Protein AF-A0A7W2YE16-F1 (afdb_monomer)

Foldseek 3Di:
DDDDDPVDDPDDDPVNVVVCVVQQFDPVLVVCCVVCVCVQDVDDADALVVLVVVCVVVVHPDRPNNVSNCVRRVND

Mean predicted aligned error: 6.48 Å

Sequence (76 aa):
GRVIRADKRGAIDNKTANILSRLHISDKSWLKLTTNFEGIFTGAVGTAEHLSEFTEHVGLKRAHGKTNAQACLNSA

Radius of gyration: 14.12 Å; Cα contacts (8 Å, |Δi|>4): 75; chains: 1; bounding box: 30×28×37 Å

Solvent-accessible surface area (backbone atoms only — not comparable to full-atom values): 4619 Å² total; per-residue (Å²): 134,95,67,82,38,89,93,37,88,78,42,80,52,82,84,53,48,58,58,32,58,76,66,39,34,33,73,68,35,47,53,49,45,77,74,40,39,74,83,64,37,93,66,75,84,50,51,51,65,56,30,45,54,49,20,58,75,71,70,47,96,63,62,63,46,38,71,51,18,51,72,41,52,63,54,115

Structure (mmCIF, N/CA/C/O backbone):
data_AF-A0A7W2YE16-F1
#
_entry.id   AF-A0A7W2YE16-F1
#
loop_
_atom_site.group_PDB
_atom_site.id
_atom_site.type_symbol
_atom_site.label_atom_id
_atom_site.label_alt_id
_atom_site.label_comp_id
_atom_site.label_asym_id
_atom_site.label_entity_id
_atom_site.label_seq_id
_atom_site.pdbx_PDB_ins_code
_atom_site.Cartn_x
_atom_site.Cartn_y
_atom_site.Cartn_z
_atom_site.occupancy
_atom_site.B_iso_or_equiv
_atom_site.auth_seq_id
_atom_site.auth_comp_id
_atom_site.auth_asym_id
_atom_site.auth_atom_id
_atom_site.pdbx_PDB_model_num
ATOM 1 N N . GLY A 1 1 ? 3.326 -16.084 -15.892 1.00 56.78 1 GLY A N 1
ATOM 2 C CA . GLY A 1 1 ? 3.792 -15.509 -14.614 1.00 56.78 1 GLY A CA 1
ATOM 3 C C . GLY A 1 1 ? 4.013 -14.020 -14.779 1.00 56.78 1 GLY A C 1
ATOM 4 O O . GLY A 1 1 ? 4.471 -13.616 -15.842 1.00 56.78 1 GLY A O 1
ATOM 5 N N . ARG A 1 2 ? 3.651 -13.206 -13.781 1.00 61.66 2 ARG A N 1
ATOM 6 C CA . ARG A 1 2 ? 3.943 -11.762 -13.768 1.00 61.66 2 ARG A CA 1
ATOM 7 C C . ARG A 1 2 ? 5.411 -11.586 -13.367 1.00 61.66 2 ARG A C 1
ATOM 9 O O . ARG A 1 2 ? 5.809 -12.098 -12.329 1.00 61.66 2 ARG A O 1
ATOM 16 N N . VAL A 1 3 ? 6.217 -10.948 -14.212 1.00 66.44 3 VAL A N 1
ATOM 17 C CA . VAL A 1 3 ? 7.662 -10.767 -13.998 1.00 66.44 3 VAL A CA 1
ATOM 18 C C . VAL A 1 3 ? 8.022 -9.319 -14.310 1.00 66.44 3 VAL A C 1
ATOM 20 O O . VAL A 1 3 ? 7.740 -8.845 -15.409 1.00 66.44 3 VAL A O 1
ATOM 23 N N . ILE A 1 4 ? 8.663 -8.643 -13.354 1.00 68.06 4 ILE A N 1
ATOM 24 C CA . ILE A 1 4 ? 9.259 -7.316 -13.543 1.00 68.06 4 ILE A CA 1
ATOM 25 C C . ILE A 1 4 ? 10.689 -7.522 -14.057 1.00 68.06 4 ILE A C 1
ATOM 27 O O . ILE A 1 4 ? 11.522 -8.108 -13.369 1.00 68.06 4 ILE A O 1
ATOM 31 N N . ARG A 1 5 ? 10.967 -7.081 -15.285 1.00 71.50 5 ARG A N 1
ATOM 32 C CA . ARG A 1 5 ? 12.298 -7.087 -15.914 1.00 71.50 5 ARG A CA 1
ATOM 33 C C . ARG A 1 5 ? 12.460 -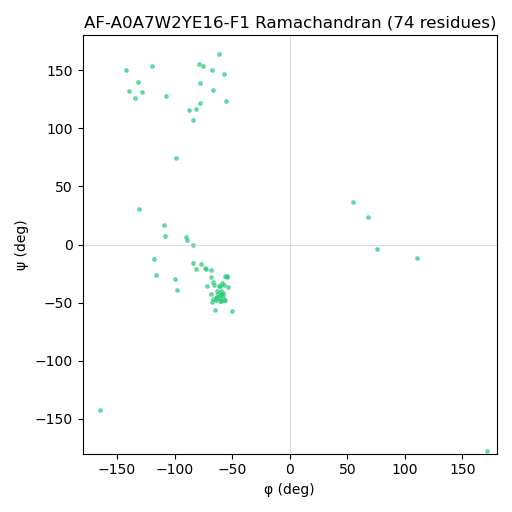5.825 -16.739 1.00 71.50 5 ARG A C 1
ATOM 35 O O . ARG A 1 5 ? 11.466 -5.349 -17.277 1.00 71.50 5 ARG A O 1
ATOM 42 N N . ALA A 1 6 ? 13.693 -5.342 -16.877 1.00 69.75 6 ALA A N 1
ATOM 43 C CA . ALA A 1 6 ? 14.013 -4.111 -17.603 1.00 69.75 6 ALA A CA 1
ATOM 44 C C . ALA A 1 6 ? 13.475 -4.079 -19.051 1.00 69.75 6 ALA A C 1
ATOM 46 O O . ALA A 1 6 ? 13.161 -3.011 -19.559 1.00 69.75 6 ALA A O 1
ATOM 47 N N . ASP A 1 7 ? 13.310 -5.239 -19.696 1.00 73.56 7 ASP A N 1
ATOM 48 C CA . ASP A 1 7 ? 12.774 -5.390 -21.056 1.00 73.56 7 ASP A CA 1
ATOM 49 C C . ASP A 1 7 ? 11.238 -5.548 -21.116 1.00 73.56 7 ASP A C 1
ATOM 51 O O . ASP A 1 7 ? 10.676 -5.797 -22.185 1.00 73.56 7 ASP A O 1
ATOM 55 N N . LYS A 1 8 ? 10.533 -5.458 -19.979 1.00 75.81 8 LYS A N 1
ATOM 56 C CA . LYS A 1 8 ? 9.093 -5.738 -19.867 1.00 75.81 8 LYS A CA 1
ATOM 57 C C . LYS A 1 8 ? 8.293 -4.534 -19.382 1.00 75.81 8 LYS A C 1
ATOM 59 O O . LYS A 1 8 ? 8.760 -3.691 -18.620 1.00 75.81 8 LYS A O 1
ATOM 64 N N . ARG A 1 9 ? 7.013 -4.507 -19.772 1.00 57.97 9 ARG A N 1
ATOM 65 C CA . ARG A 1 9 ? 6.020 -3.568 -19.229 1.00 57.97 9 ARG A CA 1
ATOM 66 C C . ARG A 1 9 ? 5.969 -3.703 -17.703 1.00 57.97 9 ARG A C 1
ATOM 68 O O . ARG A 1 9 ? 5.726 -4.796 -17.200 1.00 57.97 9 ARG A O 1
ATOM 75 N N . GLY A 1 10 ? 6.186 -2.594 -16.998 1.00 62.56 10 GLY A N 1
ATOM 76 C CA . GLY A 1 10 ? 6.278 -2.544 -15.534 1.00 62.56 10 GLY A CA 1
ATOM 77 C C . GLY A 1 10 ? 7.685 -2.250 -15.004 1.00 62.56 10 GLY A C 1
ATOM 78 O O . GLY A 1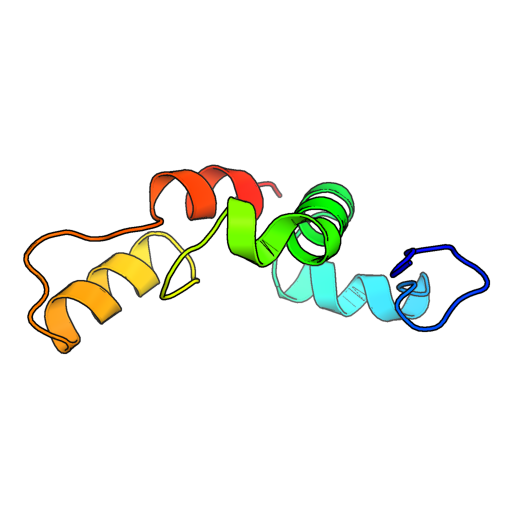 10 ? 7.816 -1.928 -13.826 1.00 62.56 10 GLY A O 1
ATOM 79 N N . ALA A 1 11 ? 8.724 -2.303 -15.848 1.00 73.31 11 ALA A N 1
ATOM 80 C CA . ALA A 1 11 ? 10.019 -1.720 -15.510 1.00 73.31 11 ALA A CA 1
ATOM 81 C C . ALA A 1 11 ? 9.920 -0.196 -15.419 1.00 73.31 11 ALA A C 1
ATOM 83 O O . ALA A 1 11 ? 9.370 0.454 -16.309 1.00 73.31 11 ALA A O 1
ATOM 84 N N . ILE A 1 12 ? 10.474 0.363 -14.347 1.00 70.19 12 ILE A N 1
ATOM 85 C CA . ILE A 1 12 ? 10.686 1.801 -14.226 1.00 70.19 12 ILE A CA 1
ATOM 86 C C . ILE A 1 12 ? 11.962 2.146 -14.988 1.00 70.19 12 ILE A C 1
ATOM 88 O O . ILE A 1 12 ? 13.040 1.666 -14.652 1.00 70.19 12 ILE A O 1
ATOM 92 N N . ASP A 1 13 ? 11.816 2.959 -16.032 1.00 71.31 13 ASP A N 1
ATOM 93 C CA . ASP A 1 13 ? 12.949 3.571 -16.723 1.00 71.31 13 ASP A CA 1
ATOM 94 C C . ASP A 1 13 ? 13.632 4.593 -15.801 1.00 71.31 13 ASP A C 1
ATOM 96 O O . ASP A 1 13 ? 12.962 5.249 -14.998 1.00 71.31 13 ASP A O 1
ATOM 100 N N . ASN A 1 14 ? 14.939 4.806 -15.958 1.00 69.44 14 ASN A N 1
ATOM 101 C CA . ASN A 1 14 ? 15.701 5.766 -15.148 1.00 69.44 14 ASN A CA 1
ATOM 102 C C . ASN A 1 14 ? 15.122 7.189 -15.220 1.00 69.44 14 ASN A C 1
ATOM 104 O O . ASN A 1 14 ? 15.235 7.954 -14.267 1.00 69.44 14 ASN A O 1
ATOM 108 N N . LYS A 1 15 ? 14.442 7.551 -16.316 1.00 67.81 15 LYS A N 1
ATOM 109 C CA . LYS A 1 15 ? 13.740 8.842 -16.433 1.00 67.81 15 LYS A CA 1
ATOM 110 C C . LYS A 1 15 ? 12.523 8.945 -15.511 1.00 67.81 15 LYS A C 1
ATOM 112 O O . LYS A 1 15 ? 12.160 10.038 -15.085 1.00 67.81 15 LYS A O 1
ATOM 117 N N . THR A 1 16 ? 11.904 7.810 -15.192 1.00 66.50 16 THR A N 1
ATOM 118 C CA . THR A 1 16 ? 10.745 7.711 -14.297 1.00 66.50 16 THR A CA 1
ATOM 119 C C . THR A 1 16 ? 11.175 7.657 -12.826 1.00 66.50 16 THR A C 1
ATOM 121 O O . THR A 1 16 ? 10.366 7.978 -11.967 1.00 66.50 16 THR A O 1
ATOM 124 N N . ALA A 1 17 ? 12.450 7.386 -12.512 1.00 66.81 17 ALA A N 1
AT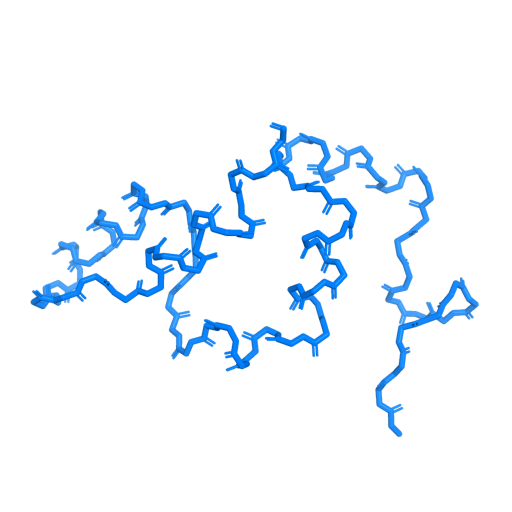OM 125 C CA . ALA A 1 17 ? 12.981 7.400 -11.139 1.00 66.81 17 ALA A CA 1
ATOM 126 C C . ALA A 1 17 ? 12.738 8.729 -10.391 1.00 66.81 17 ALA A C 1
ATOM 128 O O . ALA A 1 17 ? 12.563 8.736 -9.175 1.00 66.81 17 ALA A O 1
ATOM 129 N N . ASN A 1 18 ? 12.613 9.852 -11.111 1.00 78.44 18 ASN A N 1
ATOM 130 C CA . ASN A 1 18 ? 12.275 11.150 -10.515 1.00 78.44 18 ASN A CA 1
ATOM 131 C C . ASN A 1 18 ? 10.940 11.109 -9.739 1.00 78.44 18 ASN A C 1
ATOM 133 O O . ASN A 1 18 ? 10.813 11.736 -8.687 1.00 78.44 18 ASN A O 1
ATOM 137 N N . ILE A 1 19 ? 9.952 10.324 -10.198 1.00 82.00 19 ILE A N 1
ATOM 138 C CA . ILE A 1 19 ? 8.678 10.197 -9.476 1.00 82.00 19 ILE A CA 1
ATOM 139 C C . ILE A 1 19 ? 8.860 9.520 -8.117 1.00 82.00 19 ILE A C 1
ATOM 141 O O . ILE A 1 19 ? 8.204 9.909 -7.156 1.00 82.00 19 ILE A O 1
ATOM 145 N N . LEU A 1 20 ? 9.780 8.559 -8.022 1.00 81.06 20 LEU A N 1
ATOM 146 C CA . LEU A 1 20 ? 10.072 7.851 -6.782 1.00 81.06 20 LEU A CA 1
ATOM 147 C C . LEU A 1 20 ? 10.737 8.790 -5.776 1.00 81.06 20 LEU A C 1
ATOM 149 O O . LEU A 1 20 ? 10.305 8.846 -4.628 1.00 81.06 20 LEU A O 1
ATOM 153 N N . SER A 1 21 ? 11.681 9.621 -6.228 1.00 81.56 21 SER A N 1
ATOM 154 C CA . SER A 1 21 ? 12.288 10.663 -5.391 1.00 81.56 21 SER A CA 1
ATOM 155 C C . SER A 1 21 ? 11.253 11.667 -4.876 1.00 81.56 21 SER A C 1
ATOM 157 O O . SER A 1 21 ? 11.254 11.989 -3.693 1.00 81.56 21 SER A O 1
ATOM 159 N N . ARG A 1 22 ? 10.319 12.122 -5.726 1.00 84.56 22 ARG A N 1
ATOM 160 C CA . ARG A 1 22 ? 9.228 13.026 -5.307 1.00 84.56 22 ARG A CA 1
ATOM 161 C C . ARG A 1 22 ? 8.315 12.398 -4.254 1.00 84.56 22 ARG A C 1
ATOM 163 O O . ARG A 1 22 ? 7.834 13.098 -3.368 1.00 84.56 22 ARG A O 1
ATOM 170 N N . LEU A 1 23 ? 8.078 11.093 -4.357 1.00 80.94 23 LEU A N 1
ATOM 171 C CA . LEU A 1 23 ? 7.283 10.324 -3.401 1.00 80.94 23 LEU A CA 1
ATOM 172 C C . LEU A 1 23 ? 8.091 9.854 -2.181 1.00 80.94 23 LEU A C 1
ATOM 174 O O . LEU A 1 23 ? 7.513 9.219 -1.307 1.00 80.94 23 LEU A O 1
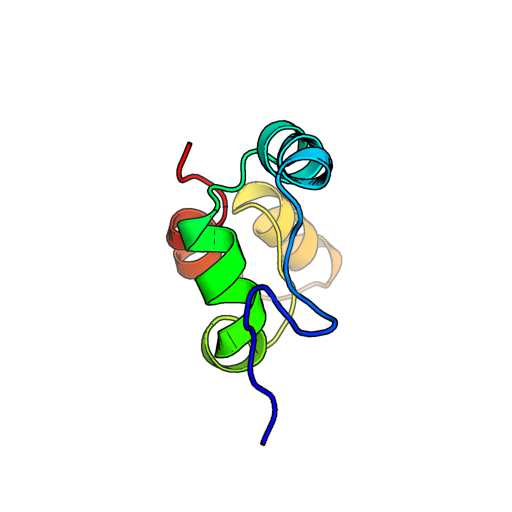ATOM 178 N N . HIS A 1 24 ? 9.392 10.162 -2.109 1.00 80.56 24 HIS A N 1
ATOM 179 C CA . HIS A 1 24 ? 10.319 9.668 -1.082 1.00 80.56 24 HIS A CA 1
ATOM 180 C C . HIS A 1 24 ? 10.358 8.130 -0.979 1.00 80.56 24 HIS A C 1
ATOM 182 O O . HIS A 1 24 ? 10.505 7.556 0.096 1.00 80.56 24 HIS A O 1
ATOM 188 N N . ILE A 1 25 ? 10.240 7.441 -2.117 1.00 83.19 25 ILE A N 1
ATOM 189 C CA . ILE A 1 25 ? 10.304 5.980 -2.211 1.00 83.19 25 ILE A CA 1
ATOM 190 C C . ILE A 1 25 ? 11.636 5.596 -2.857 1.00 83.19 25 ILE A C 1
ATOM 192 O O . ILE A 1 25 ? 11.964 6.073 -3.938 1.00 83.19 25 ILE A O 1
ATOM 196 N N . SER A 1 26 ? 12.404 4.705 -2.231 1.00 83.56 26 SER A N 1
ATOM 197 C CA . SER A 1 26 ? 13.608 4.142 -2.858 1.00 83.56 26 SER A CA 1
ATOM 198 C C . SER A 1 26 ? 13.261 3.102 -3.932 1.00 83.56 26 SER A C 1
ATOM 200 O O . SER A 1 26 ? 12.251 2.403 -3.822 1.00 83.56 26 SER A O 1
ATOM 202 N N . ASP A 1 27 ? 14.137 2.902 -4.920 1.00 80.31 27 ASP A N 1
ATOM 203 C CA . ASP A 1 27 ? 13.967 1.867 -5.959 1.00 80.31 27 ASP A CA 1
ATOM 204 C C . ASP A 1 27 ? 13.750 0.466 -5.362 1.00 80.31 27 ASP A C 1
ATOM 206 O O . ASP A 1 27 ? 12.947 -0.333 -5.853 1.00 80.31 27 ASP A O 1
ATOM 210 N N . LYS A 1 28 ? 14.432 0.176 -4.247 1.00 81.88 28 LYS A N 1
ATOM 211 C CA . LYS A 1 28 ? 14.302 -1.086 -3.509 1.00 81.88 28 LYS A CA 1
ATOM 212 C C . LYS A 1 28 ? 12.917 -1.232 -2.881 1.00 81.88 28 LYS A C 1
ATOM 214 O O . LYS A 1 28 ? 12.300 -2.293 -3.004 1.00 81.88 28 LYS A O 1
ATOM 219 N N . SER A 1 29 ? 12.430 -0.187 -2.213 1.00 84.69 29 SER A N 1
ATOM 220 C CA . SER A 1 29 ? 11.078 -0.166 -1.651 1.00 84.69 29 SER A CA 1
ATOM 221 C C . SER A 1 29 ? 10.025 -0.292 -2.746 1.00 84.69 29 SER A C 1
ATOM 223 O O . SER A 1 29 ? 9.096 -1.085 -2.612 1.00 84.69 29 SER A O 1
ATOM 225 N N . TRP A 1 30 ? 10.206 0.413 -3.862 1.00 83.31 30 TRP A N 1
ATOM 226 C CA . TRP A 1 30 ? 9.322 0.336 -5.018 1.00 83.31 30 TRP A CA 1
ATOM 227 C C . TRP A 1 30 ? 9.238 -1.080 -5.600 1.00 83.31 30 TRP A C 1
ATOM 229 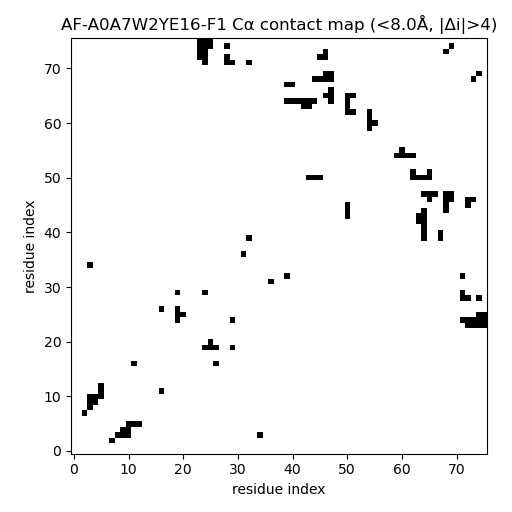O O . TRP A 1 30 ? 8.143 -1.610 -5.803 1.00 83.31 30 TRP A O 1
ATOM 239 N N . LEU A 1 31 ? 10.382 -1.730 -5.832 1.00 83.06 31 LEU A N 1
ATOM 240 C CA . LEU A 1 31 ? 10.414 -3.098 -6.348 1.00 83.06 31 LEU A CA 1
ATOM 241 C C . LEU A 1 31 ? 9.693 -4.063 -5.401 1.00 83.06 31 LEU A C 1
ATOM 243 O O . LEU A 1 31 ? 8.909 -4.906 -5.837 1.00 83.06 31 LEU A O 1
ATOM 247 N N . LYS A 1 32 ? 9.917 -3.920 -4.092 1.00 85.50 32 LYS A N 1
ATOM 248 C CA . LYS A 1 32 ? 9.255 -4.739 -3.072 1.00 85.50 32 LYS A CA 1
ATOM 249 C C . LYS A 1 32 ? 7.738 -4.520 -3.062 1.00 85.50 32 LYS A C 1
ATOM 251 O O . LYS A 1 32 ? 6.988 -5.493 -3.032 1.00 85.50 32 LYS A O 1
ATOM 256 N N . LEU A 1 33 ? 7.289 -3.267 -3.125 1.00 86.44 33 LEU A N 1
ATOM 257 C CA . LEU A 1 33 ? 5.868 -2.920 -3.162 1.00 86.44 33 LEU A CA 1
ATOM 258 C C . LEU A 1 33 ? 5.197 -3.453 -4.42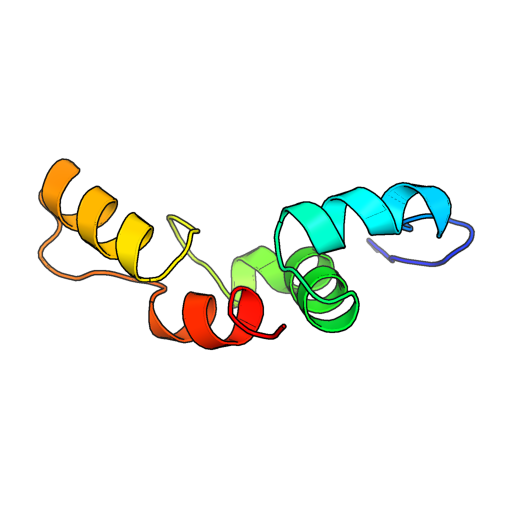8 1.00 86.44 33 LEU A C 1
ATOM 260 O O . LEU A 1 33 ? 4.149 -4.070 -4.337 1.00 86.44 33 LEU A O 1
ATOM 264 N N . THR A 1 34 ? 5.805 -3.289 -5.600 1.00 82.88 34 THR A N 1
ATOM 265 C CA . THR A 1 34 ? 5.200 -3.718 -6.875 1.00 82.88 34 THR A CA 1
ATOM 266 C C . THR A 1 34 ? 5.175 -5.230 -7.083 1.00 82.88 34 THR A C 1
ATOM 268 O O . THR A 1 34 ? 4.369 -5.723 -7.872 1.00 82.88 34 THR A O 1
ATOM 271 N N . THR A 1 35 ? 6.028 -5.979 -6.382 1.00 84.50 35 THR A N 1
ATOM 272 C CA . THR A 1 35 ? 6.087 -7.446 -6.494 1.00 84.50 35 THR A CA 1
ATOM 273 C C . THR A 1 35 ? 5.348 -8.175 -5.380 1.00 84.50 35 THR A C 1
ATOM 275 O O . THR A 1 35 ? 4.845 -9.269 -5.621 1.00 84.50 35 THR A O 1
ATOM 278 N N . ASN A 1 36 ? 5.255 -7.588 -4.185 1.00 87.25 36 ASN A N 1
ATOM 279 C CA . ASN A 1 36 ? 4.666 -8.233 -3.012 1.00 87.25 36 ASN A CA 1
ATOM 280 C C . ASN A 1 36 ? 3.631 -7.346 -2.302 1.00 87.25 36 ASN A C 1
ATOM 282 O O . ASN A 1 36 ? 3.488 -7.420 -1.084 1.00 87.25 36 ASN A O 1
ATOM 286 N N . PHE A 1 37 ? 2.926 -6.488 -3.048 1.00 87.44 37 PHE A N 1
ATOM 287 C CA . PHE A 1 37 ? 1.971 -5.528 -2.486 1.00 87.44 37 PHE A CA 1
ATOM 288 C C . PHE A 1 37 ? 0.973 -6.188 -1.528 1.00 87.44 37 PHE A C 1
ATOM 290 O O . PHE A 1 37 ? 0.918 -5.829 -0.358 1.00 87.44 37 PHE A O 1
ATOM 297 N N . GLU A 1 38 ? 0.245 -7.194 -2.015 1.00 89.00 38 GLU A N 1
ATOM 298 C CA . GLU A 1 38 ? -0.831 -7.876 -1.281 1.00 89.00 38 GLU A CA 1
ATOM 299 C C . GLU A 1 38 ? -0.312 -8.697 -0.088 1.00 89.00 38 GLU A C 1
ATOM 301 O O . GLU A 1 38 ? -1.050 -8.962 0.857 1.00 89.00 38 GLU A O 1
ATOM 306 N N . GLY A 1 39 ? 0.973 -9.073 -0.095 1.00 89.00 39 GLY A N 1
ATOM 307 C CA . GLY A 1 39 ? 1.629 -9.711 1.048 1.00 89.00 39 GLY A CA 1
ATOM 308 C C . GLY A 1 39 ? 2.086 -8.718 2.121 1.00 89.00 39 GLY A C 1
ATOM 309 O O . GLY A 1 39 ? 2.302 -9.105 3.268 1.00 89.00 39 GLY A O 1
ATOM 310 N N . ILE A 1 40 ? 2.250 -7.442 1.765 1.00 89.88 40 ILE A N 1
ATOM 311 C CA . ILE A 1 40 ? 2.709 -6.380 2.670 1.00 89.88 40 ILE A CA 1
ATOM 312 C C . ILE A 1 40 ? 1.521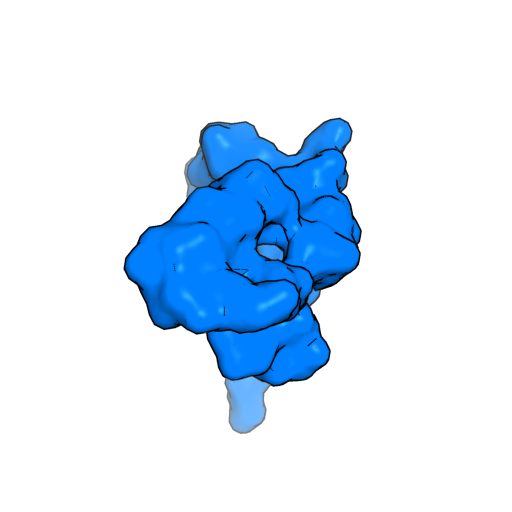 -5.581 3.208 1.00 89.88 40 ILE A C 1
ATOM 314 O O . ILE A 1 40 ? 1.503 -5.213 4.381 1.00 89.88 40 ILE A O 1
ATOM 318 N N . PHE A 1 41 ? 0.516 -5.316 2.383 1.00 90.88 41 PHE A N 1
ATOM 319 C CA . PHE A 1 41 ? -0.671 -4.571 2.768 1.00 90.88 41 PHE A CA 1
ATOM 320 C C . PHE A 1 41 ? -1.927 -5.347 2.396 1.00 90.88 41 PHE A C 1
ATOM 322 O O . PHE A 1 41 ? -2.092 -5.796 1.268 1.00 90.88 41 PHE A O 1
ATOM 329 N N . THR A 1 42 ? -2.838 -5.450 3.358 1.00 88.69 42 THR A N 1
ATOM 330 C CA . THR A 1 42 ? -4.149 -6.096 3.202 1.00 88.69 42 THR A CA 1
ATOM 331 C C . THR A 1 42 ? -5.300 -5.086 3.191 1.00 88.69 42 THR A C 1
ATOM 333 O O . THR A 1 42 ? -6.466 -5.466 3.240 1.00 88.69 42 THR A O 1
ATOM 336 N N . GLY A 1 43 ? -4.983 -3.790 3.161 1.00 88.94 43 GLY A N 1
ATOM 337 C CA . GLY A 1 43 ? -5.943 -2.696 3.256 1.00 88.94 43 GLY A CA 1
ATOM 338 C C . GLY A 1 43 ? -5.322 -1.374 2.817 1.00 88.94 43 GLY A C 1
ATOM 339 O O . GLY A 1 43 ? -4.527 -1.345 1.879 1.00 88.94 43 GLY A O 1
ATOM 340 N N . ALA A 1 44 ? -5.678 -0.284 3.500 1.00 91.12 44 ALA A N 1
ATOM 341 C CA . ALA A 1 44 ? -5.153 1.045 3.195 1.00 91.12 44 ALA A CA 1
ATOM 342 C C . ALA A 1 44 ? -3.615 1.102 3.270 1.00 91.12 44 ALA A C 1
ATOM 344 O O . ALA A 1 44 ? -2.987 0.426 4.091 1.00 91.12 44 ALA A O 1
ATOM 345 N N . VAL A 1 45 ? -3.025 1.943 2.416 1.00 89.25 45 VAL A N 1
ATOM 346 C CA . VAL A 1 45 ? -1.580 2.185 2.319 1.00 89.25 45 VAL A CA 1
ATOM 347 C C . VAL A 1 45 ? -1.332 3.685 2.298 1.00 89.25 45 VAL A C 1
ATOM 349 O O . VAL A 1 45 ? -2.059 4.432 1.651 1.00 89.25 45 VAL A O 1
ATOM 352 N N . GLY A 1 46 ? -0.297 4.121 3.001 1.00 88.50 46 GLY A N 1
ATOM 353 C CA . GLY A 1 46 ? 0.101 5.517 3.121 1.00 88.50 46 GLY A CA 1
ATOM 354 C C . GLY A 1 46 ? 1.194 5.642 4.171 1.00 88.50 46 GLY A C 1
ATOM 355 O O . GLY A 1 46 ? 1.618 4.631 4.734 1.00 88.50 46 GLY A O 1
ATOM 356 N N . THR A 1 47 ? 1.646 6.864 4.452 1.00 89.12 47 THR A N 1
ATOM 357 C CA . THR A 1 47 ? 2.565 7.091 5.578 1.00 89.12 47 THR A CA 1
ATOM 358 C C . THR A 1 47 ? 1.895 6.697 6.901 1.00 89.12 47 THR A C 1
ATOM 360 O O . THR A 1 47 ? 0.673 6.525 6.974 1.00 89.12 47 THR A O 1
ATOM 363 N N . ALA A 1 48 ? 2.681 6.522 7.965 1.00 89.69 48 ALA A N 1
ATOM 364 C CA . ALA A 1 48 ? 2.134 6.127 9.263 1.00 89.69 48 ALA A CA 1
ATOM 365 C C . ALA A 1 48 ? 1.103 7.144 9.792 1.00 89.69 48 ALA A C 1
ATOM 367 O O . ALA A 1 48 ? 0.125 6.749 10.431 1.00 89.69 48 ALA A O 1
ATOM 368 N N . GLU A 1 49 ? 1.312 8.423 9.477 1.00 90.31 49 GLU A N 1
ATOM 369 C CA . GLU A 1 49 ? 0.434 9.553 9.780 1.00 90.31 49 GLU A CA 1
ATOM 370 C C . GLU A 1 49 ? -0.891 9.410 9.026 1.00 90.31 49 GLU A C 1
ATOM 372 O O . GLU A 1 49 ? -1.936 9.273 9.660 1.00 90.31 49 GLU A O 1
ATOM 377 N N . HIS A 1 50 ? -0.845 9.288 7.695 1.00 91.50 50 HIS A N 1
ATOM 378 C CA . HIS A 1 50 ? -2.044 9.131 6.864 1.00 91.50 50 HIS A CA 1
ATOM 379 C C . HIS A 1 50 ? -2.845 7.871 7.209 1.00 91.50 50 HIS A C 1
ATOM 381 O O . HIS A 1 50 ? -4.072 7.882 7.177 1.00 91.50 50 HIS A O 1
ATOM 387 N N . LEU A 1 51 ? -2.178 6.769 7.571 1.00 93.44 51 LEU A N 1
ATOM 388 C CA . LEU A 1 51 ? -2.871 5.565 8.037 1.00 93.44 51 LEU A CA 1
ATOM 389 C C . LEU A 1 51 ? -3.567 5.792 9.380 1.00 93.44 51 LEU A C 1
ATOM 391 O O . LEU A 1 51 ? -4.606 5.184 9.634 1.00 93.44 51 LEU A O 1
ATOM 395 N N . SER A 1 52 ? -3.012 6.643 10.244 1.00 92.19 52 SER A N 1
ATOM 396 C CA . SER A 1 52 ? -3.655 7.032 11.499 1.00 92.19 52 SER A CA 1
ATOM 397 C C . SER A 1 52 ? -4.908 7.864 11.243 1.00 92.19 52 SER A C 1
ATOM 399 O O . SER A 1 52 ? -5.966 7.518 11.759 1.00 92.19 52 SER A O 1
ATOM 401 N N . GLU A 1 53 ? -4.793 8.890 10.401 1.00 94.31 53 GLU A N 1
ATOM 402 C CA . GLU A 1 53 ? -5.907 9.760 10.008 1.00 94.31 53 GLU A CA 1
ATOM 403 C C . GLU A 1 53 ? -7.018 8.967 9.318 1.00 94.31 53 GLU A C 1
ATOM 405 O O . GLU A 1 53 ? -8.185 9.076 9.682 1.00 94.31 53 GLU A O 1
ATOM 410 N N . PHE A 1 54 ? -6.656 8.097 8.370 1.00 94.94 54 PHE A N 1
ATOM 411 C CA . PHE A 1 54 ? -7.604 7.212 7.699 1.00 94.94 54 PHE A CA 1
ATOM 412 C C . PHE A 1 54 ? -8.348 6.332 8.705 1.00 94.94 54 PHE A C 1
ATOM 414 O O . PHE A 1 54 ? -9.569 6.237 8.652 1.00 94.94 54 PHE A O 1
ATOM 421 N N . THR A 1 55 ? -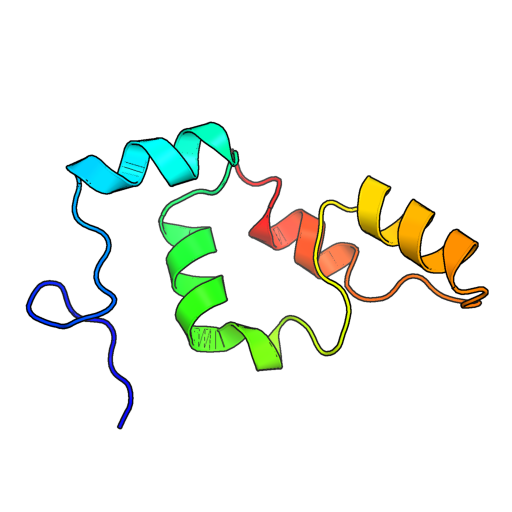7.618 5.709 9.636 1.00 94.44 55 THR A N 1
ATOM 422 C CA . THR A 1 55 ? -8.194 4.824 10.661 1.00 94.44 55 THR A CA 1
ATOM 423 C C . THR A 1 55 ? -9.232 5.553 11.508 1.00 94.44 55 THR A C 1
ATOM 425 O O . THR A 1 55 ? -10.307 5.004 11.744 1.00 94.44 55 THR A O 1
ATOM 428 N N . GLU A 1 56 ? -8.930 6.781 11.932 1.00 94.19 56 GLU A N 1
ATOM 429 C CA . GLU A 1 56 ? -9.861 7.630 12.677 1.00 94.19 56 GLU A CA 1
ATOM 430 C C . GLU A 1 56 ? -11.082 7.997 11.827 1.00 94.19 56 GLU A C 1
ATOM 432 O O . GLU A 1 56 ? -12.217 7.796 12.258 1.00 94.19 56 GLU A O 1
ATOM 437 N N . HIS A 1 57 ? -10.857 8.437 10.587 1.00 95.50 57 HIS A N 1
ATOM 438 C CA . HIS A 1 57 ? -11.912 8.848 9.663 1.00 95.50 57 HIS A CA 1
ATOM 439 C C . HIS A 1 57 ? -12.910 7.723 9.361 1.00 95.50 57 HIS A C 1
ATOM 441 O O . HIS A 1 57 ? -14.113 7.960 9.277 1.00 95.50 57 HIS A O 1
ATOM 447 N N . VAL A 1 58 ? -12.427 6.488 9.205 1.00 94.75 58 VAL A N 1
ATOM 448 C CA . VAL A 1 58 ? -13.283 5.329 8.910 1.00 94.75 58 VAL A CA 1
ATOM 449 C C . VAL A 1 58 ? -13.788 4.606 10.166 1.00 94.75 58 VAL A C 1
ATOM 451 O O . VAL A 1 58 ? -14.411 3.551 10.058 1.00 94.75 58 VAL A O 1
ATOM 454 N N . GLY A 1 59 ? -13.531 5.147 11.364 1.00 93.56 59 GLY A N 1
ATOM 455 C CA . GLY A 1 59 ? -14.014 4.590 12.633 1.00 93.56 59 GLY A CA 1
ATOM 456 C C . GLY A 1 59 ? -13.393 3.240 13.010 1.00 93.56 59 GLY A C 1
ATOM 457 O O . GLY A 1 59 ? -13.985 2.462 13.764 1.00 93.56 59 GLY A O 1
ATOM 458 N N . LEU A 1 60 ? -12.206 2.926 12.486 1.00 92.62 60 LEU A N 1
ATOM 459 C CA . LEU A 1 60 ? -11.493 1.695 12.812 1.00 92.62 60 LEU A CA 1
ATOM 460 C C . LEU A 1 60 ? -10.816 1.811 14.183 1.00 92.62 60 LEU A C 1
ATOM 462 O O . LEU A 1 60 ? -10.190 2.809 14.521 1.00 92.62 60 LEU A O 1
ATOM 466 N N . LYS A 1 61 ? -10.869 0.737 14.977 1.00 89.56 61 LYS A N 1
ATOM 467 C CA . LYS A 1 61 ? -10.235 0.703 16.311 1.00 89.56 61 LYS A CA 1
ATOM 468 C C . LYS A 1 61 ? -8.715 0.517 16.269 1.00 89.56 61 LYS A C 1
ATOM 470 O O . LYS A 1 61 ? -8.048 0.69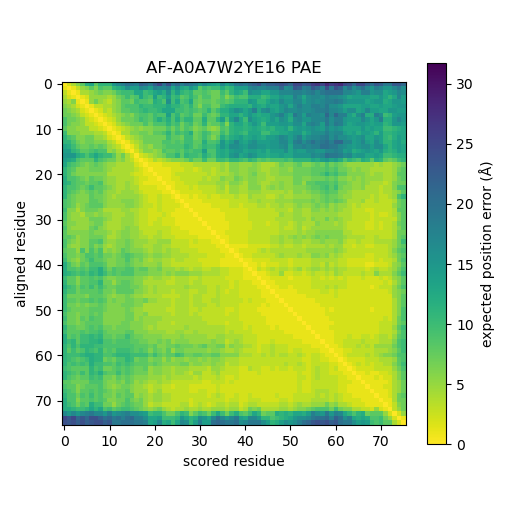7 17.285 1.00 89.56 61 LYS A O 1
ATOM 475 N N . ARG A 1 62 ? -8.165 0.064 15.139 1.00 89.56 62 ARG A N 1
ATOM 476 C CA . ARG A 1 62 ? -6.743 -0.269 14.977 1.00 89.56 62 ARG A CA 1
ATOM 477 C C . ARG A 1 62 ? -6.242 0.209 13.626 1.00 89.56 62 ARG A C 1
ATOM 479 O O . ARG A 1 62 ? -6.850 -0.090 12.603 1.00 89.56 62 ARG A O 1
ATOM 486 N N . ALA A 1 63 ? -5.096 0.883 13.638 1.00 89.75 63 ALA A N 1
ATOM 487 C CA . ALA A 1 63 ? -4.424 1.287 12.415 1.00 89.75 63 ALA A CA 1
ATOM 488 C C . ALA A 1 63 ? -3.560 0.145 11.876 1.00 89.75 63 ALA A C 1
ATOM 490 O O . ALA A 1 63 ? -2.513 -0.187 12.438 1.00 89.75 63 ALA A O 1
ATOM 491 N N . HIS A 1 64 ? -4.017 -0.461 10.785 1.00 90.12 64 HIS A N 1
ATOM 492 C CA . HIS A 1 64 ? -3.290 -1.510 10.078 1.00 90.12 64 HIS A CA 1
ATOM 493 C C . HIS A 1 64 ? -2.191 -0.916 9.190 1.00 90.12 64 HIS A C 1
ATOM 495 O O . HIS A 1 64 ? -2.253 0.240 8.786 1.00 90.12 64 HIS A O 1
ATOM 501 N N . GLY A 1 65 ? -1.156 -1.705 8.897 1.00 90.50 65 GLY A N 1
ATOM 502 C CA . GLY A 1 65 ? -0.131 -1.330 7.920 1.00 90.50 65 GLY A CA 1
ATOM 503 C C . GLY A 1 65 ? 0.901 -0.294 8.381 1.00 90.50 65 GLY A C 1
ATOM 504 O O . GLY A 1 65 ? 1.852 -0.074 7.644 1.00 90.50 65 GLY A O 1
ATOM 505 N N . LYS A 1 66 ? 0.804 0.290 9.588 1.00 90.62 66 LYS A N 1
ATOM 506 C CA . LYS A 1 66 ? 1.749 1.322 10.079 1.00 90.62 66 LYS A CA 1
ATOM 507 C C . LYS A 1 66 ? 3.217 0.874 10.077 1.00 90.62 66 LYS A C 1
ATOM 509 O O . LYS A 1 66 ? 4.074 1.582 9.558 1.00 90.62 66 LYS A O 1
ATOM 514 N N . THR A 1 67 ? 3.512 -0.316 10.600 1.00 90.31 67 THR A N 1
ATOM 515 C CA . THR A 1 67 ? 4.880 -0.870 10.599 1.00 90.31 67 THR A CA 1
ATOM 516 C C . THR A 1 67 ? 5.393 -1.103 9.177 1.00 90.31 67 THR A C 1
ATOM 518 O O . THR A 1 67 ? 6.544 -0.809 8.863 1.00 90.31 67 THR A O 1
ATOM 521 N N . ASN A 1 68 ? 4.523 -1.582 8.288 1.00 91.06 68 ASN A N 1
ATOM 522 C CA . ASN A 1 68 ? 4.884 -1.842 6.898 1.00 91.06 68 ASN A CA 1
ATOM 523 C C . ASN A 1 68 ? 5.085 -0.539 6.116 1.00 91.06 68 ASN A C 1
ATOM 525 O O . ASN A 1 68 ? 5.994 -0.463 5.293 1.00 91.06 68 ASN A O 1
ATOM 529 N N . ALA A 1 69 ? 4.299 0.495 6.420 1.00 89.81 69 ALA A N 1
ATOM 530 C CA . ALA A 1 69 ? 4.475 1.842 5.897 1.00 89.81 69 ALA A CA 1
ATOM 531 C C . ALA A 1 69 ? 5.836 2.416 6.291 1.00 89.81 69 ALA A C 1
ATOM 533 O O . ALA A 1 69 ? 6.580 2.843 5.417 1.00 89.81 69 ALA A O 1
ATOM 534 N N . GLN A 1 70 ? 6.223 2.330 7.566 1.00 88.44 70 GLN A N 1
ATOM 535 C CA . GLN A 1 70 ? 7.550 2.773 8.011 1.00 88.44 70 GLN A CA 1
ATOM 536 C C . GLN A 1 70 ? 8.677 2.036 7.274 1.00 88.44 70 GLN A C 1
ATOM 538 O O . GLN A 1 70 ? 9.640 2.655 6.832 1.00 88.44 70 GLN A O 1
ATOM 543 N N . ALA A 1 71 ? 8.532 0.724 7.078 1.00 87.25 71 ALA A N 1
ATOM 544 C CA . ALA A 1 71 ? 9.538 -0.094 6.408 1.00 87.25 71 ALA A CA 1
ATOM 545 C C . ALA A 1 71 ? 9.617 0.103 4.881 1.00 87.25 71 ALA A C 1
ATOM 547 O O . ALA A 1 71 ? 10.617 -0.289 4.282 1.00 87.25 71 ALA A O 1
ATOM 548 N N . CYS A 1 72 ? 8.570 0.629 4.235 1.00 85.38 72 CYS A N 1
ATOM 549 C CA . CYS A 1 72 ? 8.502 0.723 2.770 1.00 85.38 72 CYS A CA 1
ATOM 550 C C . CYS A 1 72 ? 8.455 2.166 2.242 1.00 85.38 72 CYS A C 1
ATOM 552 O O . CYS A 1 72 ? 8.868 2.390 1.110 1.00 85.38 72 CYS A O 1
ATOM 554 N N . LEU A 1 73 ? 7.967 3.130 3.025 1.00 79.31 73 LEU A N 1
ATOM 555 C CA . LEU A 1 73 ? 7.675 4.500 2.579 1.00 79.31 73 LEU A CA 1
ATOM 556 C C . LEU A 1 73 ? 8.513 5.575 3.290 1.00 79.31 73 LEU A C 1
ATOM 558 O O . LEU A 1 73 ? 8.556 6.697 2.811 1.00 79.31 73 LEU A O 1
ATOM 562 N N . ASN A 1 74 ? 9.210 5.236 4.381 1.00 64.75 74 ASN A N 1
ATOM 563 C CA . ASN A 1 74 ? 10.065 6.174 5.128 1.00 64.75 74 ASN A CA 1
ATOM 564 C C . ASN A 1 74 ? 11.567 5.871 4.960 1.00 64.75 74 ASN A C 1
ATOM 566 O O . ASN A 1 74 ? 12.383 6.287 5.776 1.00 64.75 74 ASN A O 1
ATOM 570 N N . SER A 1 75 ? 11.941 5.084 3.949 1.00 52.81 75 SER A N 1
ATOM 571 C CA . SER A 1 75 ? 13.336 4.721 3.672 1.00 52.81 75 SER A CA 1
ATOM 572 C C . SER A 1 75 ? 13.898 5.617 2.567 1.00 52.81 75 SER A C 1
ATOM 574 O O . SER A 1 75 ? 14.019 5.171 1.422 1.00 52.81 75 SER A O 1
ATOM 576 N N . ALA A 1 76 ? 14.179 6.872 2.914 1.00 45.69 76 ALA A N 1
ATOM 577 C CA . ALA A 1 76 ? 14.981 7.801 2.122 1.00 45.69 76 ALA A CA 1
ATOM 578 C C . ALA A 1 76 ? 16.254 8.146 2.902 1.00 45.69 76 ALA A C 1
ATOM 580 O O . ALA A 1 76 ? 16.134 8.376 4.127 1.00 45.69 76 ALA A O 1
#

pLDDT: mean 82.02, std 11.17, range [45.69, 95.5]

Secondary structure (DSSP, 8-state):
-----TTSTTPPPTTTHHHHHHTT--HHHHHHHHHHHHHH-SS--S-HHHHHHHHHHTT-SS--SHHHHHHHHS--